Protein AF-A0A914CED8-F1 (afdb_monomer_lite)

Structure (mmCIF, N/CA/C/O backbone):
data_AF-A0A914CED8-F1
#
_entry.id   AF-A0A914CED8-F1
#
loop_
_atom_site.group_PDB
_atom_site.id
_atom_site.type_symbol
_atom_site.label_atom_id
_atom_site.label_alt_id
_atom_site.label_comp_id
_atom_site.label_asym_id
_atom_site.label_entity_id
_atom_site.label_seq_id
_atom_site.pdbx_PDB_ins_code
_atom_site.Cartn_x
_atom_site.Cartn_y
_atom_site.Cartn_z
_atom_site.occupancy
_atom_site.B_iso_or_equiv
_atom_site.auth_seq_id
_atom_site.auth_comp_id
_atom_site.auth_asym_id
_atom_site.auth_atom_id
_atom_site.pdbx_PDB_model_num
ATOM 1 N N . MET A 1 1 ? -5.985 -0.417 25.193 1.00 69.38 1 MET A N 1
ATOM 2 C CA . MET A 1 1 ? -5.184 -1.300 24.311 1.00 69.38 1 MET A CA 1
ATOM 3 C C . MET A 1 1 ? -3.712 -1.111 24.655 1.00 69.38 1 MET A C 1
ATOM 5 O O . MET A 1 1 ? -3.270 0.028 24.663 1.00 69.38 1 MET A O 1
ATOM 9 N N . SER A 1 2 ? -2.984 -2.177 25.007 1.00 84.81 2 SER A N 1
ATOM 10 C CA . SER A 1 2 ? -1.553 -2.085 25.358 1.00 84.81 2 SER A CA 1
ATOM 11 C C . SER A 1 2 ? -0.699 -1.771 24.115 1.00 84.81 2 SER A C 1
ATOM 13 O O . SER A 1 2 ? -0.932 -2.396 23.077 1.00 84.81 2 SER A O 1
ATOM 15 N N . PRO A 1 3 ? 0.304 -0.871 24.191 1.00 86.00 3 PRO A N 1
ATOM 16 C CA . PRO A 1 3 ? 1.230 -0.595 23.084 1.00 86.00 3 PRO A CA 1
ATOM 17 C C . PRO A 1 3 ? 1.959 -1.843 22.567 1.00 86.00 3 PRO A C 1
ATOM 19 O O . PRO A 1 3 ? 2.203 -1.973 21.372 1.00 86.00 3 PRO A O 1
ATOM 22 N N . GLN A 1 4 ? 2.249 -2.802 23.450 1.00 88.94 4 GLN A N 1
ATOM 23 C CA . GLN A 1 4 ? 2.955 -4.039 23.101 1.00 88.94 4 GLN A CA 1
ATOM 24 C C . GLN A 1 4 ? 2.146 -4.924 22.143 1.00 88.94 4 GLN A C 1
ATOM 26 O O . GLN A 1 4 ? 2.711 -5.539 21.242 1.00 88.94 4 GLN A O 1
ATOM 31 N N . ALA A 1 5 ? 0.818 -4.951 22.297 1.00 89.25 5 ALA A N 1
ATOM 32 C CA . ALA A 1 5 ? -0.059 -5.716 21.416 1.00 89.25 5 ALA A CA 1
ATOM 33 C C . ALA A 1 5 ? -0.048 -5.153 19.987 1.00 89.25 5 ALA A C 1
ATOM 35 O O . ALA A 1 5 ? -0.026 -5.916 19.025 1.00 89.25 5 ALA A O 1
ATOM 36 N N . TRP A 1 6 ? -0.000 -3.824 19.847 1.00 88.69 6 TRP A N 1
ATOM 37 C CA . TRP A 1 6 ? 0.116 -3.163 18.546 1.00 88.69 6 TRP A CA 1
ATOM 38 C C . TRP A 1 6 ? 1.462 -3.432 17.878 1.00 88.69 6 TRP A C 1
ATOM 40 O O . TRP A 1 6 ? 1.506 -3.732 16.689 1.00 88.69 6 TRP A O 1
ATOM 50 N N . VAL A 1 7 ? 2.557 -3.392 18.640 1.00 90.06 7 VAL A N 1
ATOM 51 C CA . VAL A 1 7 ? 3.888 -3.739 18.118 1.00 90.06 7 VAL A CA 1
ATOM 52 C C . VAL A 1 7 ? 3.913 -5.185 17.616 1.00 90.06 7 VAL A C 1
ATOM 54 O O . VAL A 1 7 ? 4.339 -5.433 16.489 1.00 90.06 7 VAL A O 1
ATOM 57 N N . LEU A 1 8 ? 3.389 -6.133 18.399 1.00 91.44 8 LEU A N 1
ATOM 58 C CA . LEU A 1 8 ? 3.318 -7.541 17.998 1.00 91.44 8 LEU A CA 1
ATOM 59 C C . LEU A 1 8 ? 2.442 -7.742 16.750 1.00 91.44 8 LEU A C 1
ATOM 61 O O . LEU A 1 8 ? 2.817 -8.490 15.848 1.00 91.44 8 LEU A O 1
ATOM 65 N N . PHE A 1 9 ? 1.308 -7.041 16.678 1.00 90.38 9 PHE A N 1
ATOM 66 C CA . PHE A 1 9 ? 0.407 -7.044 15.526 1.00 90.38 9 PHE A CA 1
ATOM 67 C C . PHE A 1 9 ? 1.130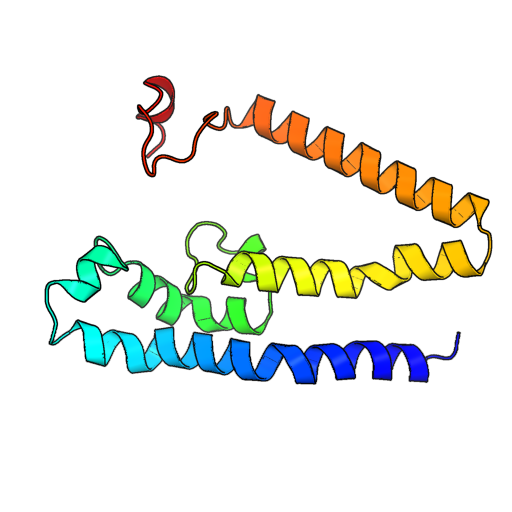 -6.624 14.238 1.00 90.38 9 PHE A C 1
ATOM 69 O O . PHE A 1 9 ? 1.026 -7.314 13.220 1.00 90.38 9 PHE A O 1
ATOM 76 N N . TYR A 1 10 ? 1.919 -5.547 14.277 1.00 91.81 10 TYR A N 1
ATOM 77 C CA . TYR A 1 10 ? 2.694 -5.104 13.117 1.00 91.81 10 TYR A CA 1
ATOM 78 C C . TYR A 1 10 ? 3.828 -6.055 12.747 1.00 91.81 10 TYR A C 1
ATOM 80 O O . TYR A 1 10 ? 3.953 -6.444 11.582 1.00 91.81 10 TYR A O 1
ATOM 88 N N . LEU A 1 11 ? 4.612 -6.481 13.737 1.00 92.50 11 LEU A N 1
ATOM 89 C CA . LEU A 1 11 ? 5.757 -7.362 13.520 1.00 92.50 11 LEU A CA 1
ATOM 90 C C . LEU A 1 11 ? 5.351 -8.705 12.915 1.00 92.50 11 LEU A C 1
ATOM 92 O O . LEU A 1 11 ? 5.982 -9.162 11.964 1.00 92.50 11 LEU A O 1
ATOM 96 N N . HIS A 1 12 ? 4.276 -9.318 13.415 1.00 92.88 12 HIS A N 1
ATOM 97 C CA . HIS A 1 12 ? 3.828 -10.621 12.928 1.00 92.88 12 HIS A CA 1
ATOM 98 C C . HIS A 1 12 ? 3.463 -10.585 11.437 1.00 92.88 12 HIS A C 1
ATOM 100 O O . HIS A 1 12 ? 3.825 -11.487 10.680 1.00 92.88 12 HIS A O 1
ATOM 106 N N . ARG A 1 13 ? 2.787 -9.521 10.981 1.00 90.69 13 ARG A N 1
ATOM 107 C CA . ARG A 1 13 ? 2.460 -9.367 9.556 1.00 90.69 13 ARG A CA 1
ATOM 108 C C . ARG A 1 13 ? 3.704 -9.099 8.718 1.00 90.69 13 ARG A C 1
ATOM 110 O O . ARG A 1 13 ? 3.862 -9.716 7.666 1.00 90.69 13 ARG A O 1
ATOM 117 N N . PHE A 1 14 ? 4.583 -8.216 9.189 1.00 91.75 14 PHE A N 1
ATOM 118 C CA . PHE A 1 14 ? 5.804 -7.872 8.469 1.00 91.75 14 PHE A CA 1
ATOM 119 C C . PHE A 1 14 ? 6.700 -9.102 8.269 1.00 91.75 14 PHE A C 1
ATOM 121 O O . PHE A 1 14 ? 7.120 -9.377 7.152 1.00 91.75 14 PHE A O 1
ATOM 128 N N . ILE A 1 15 ? 6.917 -9.906 9.313 1.00 93.38 15 ILE A N 1
ATOM 129 C CA . ILE A 1 15 ? 7.734 -11.129 9.232 1.00 93.38 15 ILE A CA 1
ATOM 130 C C . ILE A 1 15 ? 7.087 -12.191 8.332 1.00 93.38 15 ILE A C 1
ATOM 132 O O . ILE A 1 15 ? 7.792 -12.960 7.690 1.00 93.38 15 ILE A O 1
ATOM 136 N N . ARG A 1 16 ? 5.754 -12.239 8.245 1.00 92.75 16 ARG A N 1
ATOM 137 C CA . ARG A 1 16 ? 5.060 -13.198 7.377 1.00 92.75 16 ARG A CA 1
ATOM 138 C C . ARG A 1 16 ? 5.131 -12.822 5.892 1.00 92.75 16 ARG A C 1
ATOM 140 O O . ARG A 1 16 ? 5.295 -13.713 5.063 1.00 92.75 16 ARG A O 1
ATOM 147 N N . LEU A 1 17 ? 4.955 -11.542 5.549 1.00 90.50 17 LEU A N 1
ATOM 148 C CA . LEU A 1 17 ? 4.804 -11.097 4.153 1.00 90.50 17 LEU A CA 1
ATOM 149 C C . LEU A 1 17 ? 6.107 -10.574 3.534 1.00 90.50 17 LEU A C 1
ATOM 151 O O . LEU A 1 17 ? 6.363 -10.816 2.356 1.00 90.50 17 LEU A O 1
ATOM 155 N N . SER A 1 18 ? 6.944 -9.882 4.309 1.00 91.88 18 SER A N 1
ATOM 156 C CA . SER A 1 18 ? 8.139 -9.222 3.776 1.00 91.88 18 SER A CA 1
ATOM 157 C C . SER A 1 18 ? 9.203 -10.192 3.254 1.00 91.88 18 SER A C 1
ATOM 159 O O . SER A 1 18 ? 9.728 -9.918 2.179 1.00 91.88 18 SER A O 1
ATOM 161 N N . PRO A 1 19 ? 9.512 -11.340 3.896 1.00 93.06 19 PRO A N 1
ATOM 162 C CA . PRO A 1 19 ? 10.526 -12.255 3.369 1.00 93.06 19 PRO A CA 1
ATOM 163 C C . PRO A 1 19 ? 10.234 -12.776 1.952 1.00 93.06 19 PRO A C 1
ATOM 165 O O . PRO A 1 19 ? 11.095 -12.602 1.088 1.00 93.06 19 PRO A O 1
ATOM 168 N N . PRO A 1 20 ? 9.051 -13.355 1.645 1.00 92.69 20 PRO A N 1
ATOM 169 C CA . PRO A 1 20 ? 8.769 -13.800 0.281 1.00 92.69 20 PRO A CA 1
ATOM 170 C C . PRO A 1 20 ? 8.703 -12.630 -0.709 1.00 92.69 20 PRO A C 1
ATOM 172 O O . PRO A 1 20 ? 9.129 -12.780 -1.853 1.00 92.69 20 PRO A O 1
ATOM 175 N N . TYR A 1 21 ? 8.233 -11.453 -0.282 1.00 91.88 21 TYR A N 1
ATOM 176 C CA . TYR A 1 21 ? 8.184 -10.276 -1.147 1.00 91.88 21 TYR A CA 1
ATOM 177 C C . TYR A 1 21 ? 9.581 -9.761 -1.517 1.00 91.88 21 TYR A C 1
ATOM 179 O O . TYR A 1 21 ? 9.861 -9.514 -2.689 1.00 91.88 21 TYR A O 1
ATOM 187 N N . PHE A 1 22 ? 10.489 -9.668 -0.546 1.00 92.25 22 PHE A N 1
ATOM 188 C CA . PHE A 1 22 ? 11.867 -9.230 -0.773 1.00 92.25 22 PHE A CA 1
ATOM 189 C C . PHE A 1 22 ? 12.646 -10.231 -1.623 1.00 92.25 22 PHE A C 1
ATOM 191 O O . PHE A 1 22 ? 13.410 -9.820 -2.493 1.00 92.25 22 PHE A O 1
ATOM 198 N N . LEU A 1 23 ? 12.402 -11.533 -1.438 1.00 92.69 23 LEU A N 1
ATOM 199 C CA . LEU A 1 23 ? 12.948 -12.568 -2.316 1.00 92.69 23 LEU A CA 1
ATOM 200 C C . LEU A 1 23 ? 12.443 -12.422 -3.754 1.00 92.69 23 LEU A C 1
ATOM 202 O O . LEU A 1 23 ? 13.225 -12.588 -4.687 1.00 92.69 23 LEU A O 1
ATOM 206 N N . MET A 1 24 ? 11.171 -12.065 -3.950 1.00 90.00 24 MET A N 1
ATOM 207 C CA . MET A 1 24 ? 10.652 -11.773 -5.286 1.00 90.00 24 MET A CA 1
ATOM 208 C C . MET A 1 24 ? 11.309 -10.547 -5.911 1.00 90.00 24 MET A C 1
ATOM 210 O O . MET A 1 24 ? 11.778 -10.633 -7.042 1.00 90.00 24 MET A O 1
ATOM 214 N N . ILE A 1 25 ? 11.431 -9.440 -5.178 1.00 89.94 25 ILE A N 1
ATOM 215 C CA . ILE A 1 25 ? 12.132 -8.246 -5.677 1.00 89.94 25 ILE A CA 1
ATOM 216 C C . ILE A 1 25 ? 13.577 -8.597 -6.055 1.00 89.94 25 ILE A C 1
ATOM 218 O O . ILE A 1 25 ? 14.036 -8.240 -7.138 1.00 89.94 25 ILE A O 1
ATOM 222 N N . ALA A 1 26 ? 14.275 -9.348 -5.201 1.00 90.50 26 ALA A N 1
ATOM 223 C CA . ALA A 1 26 ? 15.636 -9.808 -5.453 1.00 90.50 26 ALA A CA 1
ATOM 224 C C . ALA A 1 26 ? 15.734 -10.669 -6.721 1.00 90.50 26 ALA A C 1
ATOM 226 O O . ALA A 1 26 ? 16.611 -10.457 -7.562 1.00 90.50 26 ALA A O 1
ATOM 227 N N . PHE A 1 27 ? 14.804 -11.611 -6.884 1.00 87.81 27 PHE A N 1
ATOM 228 C CA . PHE A 1 27 ? 14.719 -12.463 -8.061 1.00 87.81 27 PHE A CA 1
ATOM 229 C C . PHE A 1 27 ? 14.527 -11.635 -9.336 1.00 87.81 27 PHE A C 1
ATOM 231 O O . PHE A 1 27 ? 15.332 -11.761 -10.255 1.00 87.81 27 PHE A O 1
ATOM 238 N N . TYR A 1 28 ? 13.535 -10.742 -9.374 1.00 83.12 28 TYR A N 1
ATOM 239 C CA . TYR A 1 28 ? 13.260 -9.906 -10.550 1.00 83.12 28 TYR A CA 1
ATOM 240 C C . TYR A 1 28 ? 14.371 -8.886 -10.843 1.00 83.12 28 TYR A C 1
ATOM 242 O O . TYR A 1 28 ? 14.605 -8.542 -11.997 1.00 83.12 28 TYR A O 1
ATOM 250 N N . THR A 1 29 ? 15.108 -8.440 -9.825 1.00 86.38 29 THR A N 1
ATOM 251 C CA . THR A 1 29 ? 16.183 -7.449 -9.996 1.00 86.38 29 THR A CA 1
ATOM 252 C C . THR A 1 29 ? 17.493 -8.078 -10.481 1.00 86.38 29 THR A C 1
ATOM 254 O O . THR A 1 29 ? 18.183 -7.502 -11.330 1.00 86.38 29 THR A O 1
ATOM 257 N N . TRP A 1 30 ? 17.860 -9.253 -9.952 1.00 85.88 30 TRP A N 1
ATOM 258 C CA . TRP A 1 30 ? 19.194 -9.836 -10.159 1.00 85.88 30 TRP A CA 1
ATOM 259 C C . TRP A 1 30 ? 19.200 -11.161 -10.916 1.00 85.88 30 TRP A C 1
ATOM 261 O O . TRP A 1 30 ? 20.113 -11.378 -11.706 1.00 85.88 30 TRP A O 1
ATOM 271 N N . VAL A 1 31 ? 18.207 -12.029 -10.710 1.00 85.31 31 VAL A N 1
ATOM 272 C CA . VAL A 1 31 ? 18.193 -13.390 -11.279 1.00 85.31 31 VAL A CA 1
ATOM 273 C C . VAL A 1 31 ? 17.459 -13.423 -12.616 1.00 85.31 31 VAL A C 1
ATOM 275 O O . VAL A 1 31 ? 17.979 -13.949 -13.596 1.00 85.31 31 VAL A O 1
ATOM 278 N N . PHE A 1 32 ? 16.275 -12.819 -12.680 1.00 80.25 32 PHE A N 1
ATOM 279 C CA . PHE A 1 32 ? 15.427 -12.802 -13.867 1.00 80.25 32 PHE A CA 1
ATOM 280 C C . PHE A 1 32 ? 16.131 -12.227 -15.112 1.00 80.25 32 PHE A C 1
ATOM 282 O O . PHE A 1 32 ? 16.090 -12.903 -16.141 1.00 80.25 32 PHE A O 1
ATOM 289 N N . PRO A 1 33 ? 16.886 -11.104 -15.037 1.00 77.12 33 PRO A N 1
ATOM 290 C CA . PRO A 1 33 ? 17.636 -10.599 -16.186 1.00 77.12 33 PRO A CA 1
ATOM 291 C C . PRO A 1 33 ? 18.610 -11.629 -16.777 1.00 77.12 33 PRO A C 1
ATOM 293 O O . PRO A 1 33 ? 18.734 -11.716 -17.996 1.00 77.12 33 PRO A O 1
ATOM 296 N N . LEU A 1 34 ? 19.269 -12.433 -15.930 1.00 77.44 34 LEU A N 1
ATOM 297 C CA . LEU A 1 34 ? 20.242 -13.447 -16.359 1.00 77.44 34 LEU A CA 1
ATOM 298 C C . LEU A 1 34 ? 19.570 -14.587 -17.134 1.00 77.44 34 LEU A C 1
ATOM 300 O O . LEU A 1 34 ? 20.127 -15.082 -18.106 1.00 77.44 34 LEU A O 1
ATOM 304 N N . LEU A 1 35 ? 18.357 -14.971 -16.733 1.00 74.50 35 LEU A N 1
ATOM 305 C CA . LEU A 1 35 ? 17.581 -16.020 -17.400 1.00 74.50 35 LEU A CA 1
ATOM 306 C C . LEU A 1 35 ? 17.002 -15.540 -18.740 1.00 74.50 35 LEU A C 1
ATOM 308 O O . LEU A 1 35 ? 16.884 -16.313 -19.691 1.00 74.50 35 LEU A O 1
ATOM 312 N N . THR A 1 36 ? 16.641 -14.258 -18.823 1.00 67.25 36 THR A N 1
ATOM 313 C CA . THR A 1 36 ? 16.032 -13.660 -20.019 1.00 67.25 36 THR A CA 1
ATOM 314 C C . THR A 1 36 ? 17.033 -13.267 -21.102 1.00 67.25 36 THR A C 1
ATOM 316 O O . THR A 1 36 ? 16.662 -13.257 -22.271 1.00 67.25 36 THR A O 1
ATOM 319 N N . PHE A 1 37 ? 18.290 -12.974 -20.748 1.00 60.91 37 PHE A N 1
ATOM 320 C CA . PHE A 1 37 ? 19.325 -12.600 -21.722 1.00 60.91 37 PHE A CA 1
ATOM 321 C C . PHE A 1 37 ? 19.683 -13.744 -22.689 1.00 60.91 37 PHE A C 1
ATOM 323 O O . PHE A 1 37 ? 20.054 -13.471 -23.826 1.00 60.91 37 PHE A O 1
ATOM 330 N N . GLU A 1 38 ? 19.523 -15.008 -22.277 1.00 54.22 38 GLU A N 1
ATOM 331 C CA . GLU A 1 38 ? 19.758 -16.174 -23.148 1.00 54.22 38 GLU A CA 1
ATOM 332 C C . GLU A 1 38 ? 18.482 -16.723 -23.814 1.00 54.22 38 GLU A C 1
ATOM 334 O O . GLU A 1 38 ? 18.551 -17.402 -24.837 1.00 54.22 38 GLU A O 1
ATOM 339 N N 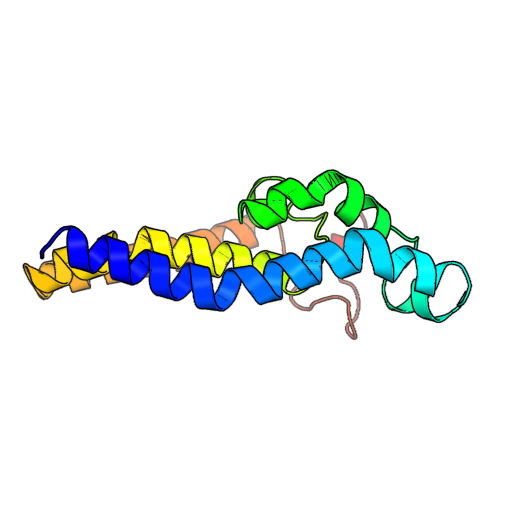. SER A 1 39 ? 17.296 -16.411 -23.280 1.00 56.16 39 SER A N 1
ATOM 340 C CA . SER A 1 39 ? 16.007 -16.931 -23.758 1.00 56.16 39 SER A CA 1
ATOM 341 C C . SER A 1 39 ? 15.197 -15.854 -24.490 1.00 56.16 39 SER A C 1
ATOM 343 O O . SER A 1 39 ? 14.173 -15.370 -24.008 1.00 56.16 39 SER A O 1
ATOM 345 N N . GLY A 1 40 ? 15.645 -15.492 -25.697 1.00 53.50 40 GLY A N 1
ATOM 346 C CA . GLY A 1 40 ? 15.149 -14.364 -26.510 1.00 53.50 40 GLY A CA 1
ATOM 347 C C . GLY A 1 40 ? 13.644 -14.297 -26.842 1.00 53.50 40 GLY A C 1
ATOM 348 O O . GLY A 1 40 ? 13.221 -13.326 -27.458 1.00 53.50 40 GLY A O 1
ATOM 349 N N . ASN A 1 41 ? 12.825 -15.267 -26.413 1.00 56.78 41 ASN A N 1
ATOM 350 C CA . ASN A 1 41 ? 11.368 -15.256 -26.595 1.00 56.78 41 ASN A CA 1
ATOM 351 C C . ASN A 1 41 ? 10.577 -15.080 -25.282 1.00 56.78 41 ASN A C 1
ATOM 353 O O . ASN A 1 41 ? 9.558 -14.399 -25.288 1.00 56.78 41 ASN A O 1
ATOM 357 N N . MET A 1 42 ? 11.022 -15.641 -24.148 1.00 54.69 42 MET A N 1
ATOM 358 C CA . MET A 1 42 ? 10.273 -15.580 -22.873 1.00 54.69 42 MET A CA 1
ATOM 359 C C . MET A 1 42 ? 10.314 -14.174 -22.253 1.00 54.69 42 MET A C 1
ATOM 361 O O . MET A 1 42 ? 9.331 -13.705 -21.678 1.00 54.69 42 MET A O 1
ATOM 365 N N . ALA A 1 43 ? 11.449 -13.487 -22.415 1.00 55.16 43 ALA A N 1
ATOM 366 C CA . ALA A 1 43 ? 11.658 -12.115 -21.964 1.00 55.16 43 ALA A CA 1
ATOM 367 C C . ALA A 1 43 ? 10.616 -11.149 -22.546 1.00 55.16 43 ALA A C 1
ATOM 369 O O . ALA A 1 43 ? 10.087 -10.305 -21.832 1.00 55.16 43 ALA A O 1
ATOM 370 N N . THR A 1 44 ? 10.279 -11.326 -23.824 1.00 54.88 44 THR A N 1
ATOM 371 C CA . THR A 1 44 ? 9.393 -10.446 -24.593 1.00 54.88 44 THR A CA 1
ATOM 372 C C . THR A 1 44 ? 7.918 -10.629 -24.228 1.00 54.88 44 THR A C 1
ATOM 374 O O . THR A 1 44 ? 7.166 -9.660 -24.255 1.00 54.88 44 THR A O 1
ATOM 377 N N . PHE A 1 45 ? 7.501 -11.845 -23.841 1.00 56.00 45 PHE A N 1
ATOM 378 C CA . PHE A 1 45 ? 6.135 -12.110 -23.359 1.00 56.00 45 PHE A CA 1
ATOM 379 C C . PHE A 1 45 ? 5.881 -11.542 -21.962 1.00 56.00 45 PHE A C 1
ATOM 381 O O . PHE A 1 45 ? 4.783 -11.069 -21.682 1.00 56.00 45 PHE A O 1
ATOM 388 N N . LEU A 1 46 ? 6.882 -11.608 -21.080 1.00 58.28 46 LEU A N 1
ATOM 389 C CA . LEU A 1 46 ? 6.765 -11.101 -19.712 1.00 58.28 46 LEU A CA 1
ATOM 390 C C . LEU A 1 46 ? 7.075 -9.605 -19.623 1.00 58.28 46 LEU A C 1
ATOM 392 O O . LEU A 1 46 ? 6.492 -8.926 -18.788 1.00 58.28 46 LEU A O 1
ATOM 396 N N . SER A 1 47 ? 7.957 -9.097 -20.484 1.00 58.12 47 SER A N 1
ATOM 397 C CA . SER A 1 47 ? 8.343 -7.693 -20.581 1.00 58.12 47 SER A CA 1
ATOM 398 C C . SER A 1 47 ? 8.530 -7.299 -22.047 1.00 58.12 47 SER A C 1
ATOM 400 O O . SER A 1 47 ? 9.662 -7.324 -22.548 1.00 58.12 47 SER A O 1
ATOM 402 N N . PRO A 1 48 ? 7.469 -6.844 -22.730 1.00 51.53 48 PRO A N 1
ATOM 403 C CA . PRO A 1 48 ? 7.636 -6.153 -23.999 1.00 51.53 48 PRO A CA 1
ATOM 404 C C . PRO A 1 48 ? 8.650 -5.019 -23.769 1.00 51.53 48 PRO A C 1
ATOM 406 O O . PRO A 1 48 ? 8.486 -4.210 -22.859 1.00 51.53 48 PRO A O 1
ATOM 409 N N . ASN A 1 49 ? 9.760 -5.009 -24.509 1.00 53.22 49 ASN A N 1
ATOM 410 C CA . ASN A 1 49 ? 10.824 -3.992 -24.435 1.00 53.22 49 ASN A CA 1
ATOM 411 C C . ASN A 1 49 ? 11.756 -3.989 -23.199 1.00 53.22 49 ASN A C 1
ATOM 413 O O . ASN A 1 49 ? 12.401 -2.972 -22.953 1.00 53.22 49 ASN A O 1
ATOM 417 N N . ASN A 1 50 ? 11.882 -5.076 -22.420 1.00 58.59 50 ASN A N 1
ATOM 418 C CA . ASN A 1 50 ? 12.784 -5.141 -21.241 1.00 58.59 50 ASN A CA 1
ATOM 419 C C . ASN A 1 50 ? 12.531 -4.085 -20.135 1.00 58.59 50 ASN A C 1
ATOM 421 O O . ASN A 1 50 ? 13.333 -3.958 -19.205 1.00 58.59 50 ASN A O 1
ATOM 425 N N . GLN A 1 51 ? 11.419 -3.350 -20.196 1.00 64.94 51 GLN A N 1
ATOM 426 C CA . GLN A 1 51 ? 11.090 -2.280 -19.254 1.00 64.94 51 GLN A CA 1
ATOM 427 C C . GLN A 1 51 ? 11.021 -2.762 -17.796 1.00 64.94 51 GLN A C 1
ATOM 429 O O . GLN A 1 51 ? 11.542 -2.087 -16.912 1.00 64.94 51 GLN A O 1
ATOM 434 N N . LEU A 1 52 ? 10.501 -3.969 -17.538 1.00 67.75 52 LEU A N 1
ATOM 435 C CA . LEU A 1 52 ? 10.433 -4.538 -16.183 1.00 67.75 52 LEU A CA 1
ATOM 436 C C . LEU A 1 52 ? 11.812 -4.667 -15.528 1.00 67.75 52 LEU A C 1
ATOM 438 O O . LEU A 1 52 ? 11.984 -4.304 -14.366 1.00 67.75 52 LEU A O 1
ATOM 442 N N . ASN A 1 53 ? 12.818 -5.120 -16.281 1.00 70.19 53 ASN A N 1
ATOM 443 C CA . ASN A 1 53 ? 14.184 -5.263 -15.773 1.00 70.19 53 ASN A CA 1
ATOM 444 C C . ASN A 1 53 ? 14.800 -3.906 -15.404 1.00 70.19 53 ASN A C 1
ATOM 446 O O . ASN A 1 53 ? 15.508 -3.792 -14.398 1.00 70.19 53 ASN A O 1
ATOM 450 N N . PHE A 1 54 ? 14.524 -2.880 -16.211 1.00 77.06 54 PHE A N 1
ATOM 451 C CA . PHE A 1 54 ? 14.983 -1.517 -15.966 1.00 77.06 54 PHE A CA 1
ATOM 452 C C . PHE A 1 54 ? 14.302 -0.917 -14.727 1.00 77.06 54 PHE A C 1
ATOM 454 O O . PHE A 1 54 ? 14.989 -0.480 -13.800 1.00 77.06 54 PHE A O 1
ATOM 461 N N . PHE A 1 55 ? 12.971 -1.012 -14.644 1.00 81.94 55 PHE A N 1
ATOM 462 C CA . PHE A 1 55 ? 12.193 -0.503 -13.513 1.00 81.94 55 PHE A CA 1
ATOM 463 C C . PHE A 1 55 ? 12.549 -1.200 -12.197 1.00 81.94 55 PHE A C 1
ATOM 465 O O . PHE A 1 55 ? 12.746 -0.532 -11.183 1.00 81.94 55 PHE A O 1
ATOM 472 N N . CYS A 1 56 ? 12.738 -2.524 -12.203 1.00 83.62 56 CYS A N 1
ATOM 473 C CA . CYS A 1 56 ? 13.213 -3.257 -11.029 1.00 83.62 56 CYS A CA 1
ATOM 474 C C . CYS A 1 56 ? 14.564 -2.747 -10.527 1.00 83.62 56 CYS A C 1
ATOM 476 O O . CYS A 1 56 ? 14.713 -2.447 -9.344 1.00 83.62 56 CYS A O 1
ATOM 478 N N . ARG A 1 57 ? 15.558 -2.607 -11.412 1.00 84.50 57 ARG A N 1
ATOM 479 C CA . ARG A 1 57 ? 16.904 -2.158 -11.015 1.00 84.50 57 ARG A CA 1
ATOM 480 C C . ARG A 1 57 ? 16.941 -0.717 -10.532 1.00 84.50 57 ARG A C 1
ATOM 482 O O . ARG A 1 57 ? 17.764 -0.404 -9.674 1.00 84.50 57 ARG A O 1
ATOM 489 N N . GLN A 1 58 ? 16.067 0.138 -11.046 1.00 87.00 58 GLN A N 1
ATOM 490 C CA . GLN A 1 58 ? 16.013 1.540 -10.648 1.00 87.00 58 GLN A CA 1
ATOM 491 C C . GLN A 1 58 ? 15.179 1.762 -9.375 1.00 87.00 58 GLN A C 1
ATOM 493 O O . GLN A 1 58 ? 15.565 2.559 -8.517 1.00 87.00 58 GLN A O 1
ATOM 498 N N . HIS A 1 59 ? 14.078 1.022 -9.207 1.00 87.06 59 HIS A N 1
ATOM 499 C CA . HIS A 1 59 ? 13.065 1.292 -8.179 1.00 87.06 59 HIS A CA 1
ATOM 500 C C . HIS A 1 59 ? 12.894 0.180 -7.133 1.00 87.06 59 HIS A C 1
ATOM 502 O O . HIS A 1 59 ? 11.981 0.277 -6.310 1.00 87.06 59 HIS A O 1
ATOM 508 N N . TRP A 1 60 ? 13.763 -0.839 -7.075 1.00 88.62 60 TRP A N 1
ATOM 509 C CA . TRP A 1 60 ? 13.702 -1.911 -6.059 1.00 88.62 60 TRP A CA 1
ATOM 510 C C . TRP A 1 60 ? 13.549 -1.386 -4.621 1.00 88.62 60 TRP A C 1
ATOM 512 O O . TRP A 1 60 ? 12.812 -1.963 -3.822 1.00 88.62 60 TRP A O 1
ATOM 522 N N . TRP A 1 61 ? 14.193 -0.264 -4.291 1.00 89.88 61 TRP A N 1
ATOM 523 C CA . TRP A 1 61 ? 14.133 0.341 -2.959 1.00 89.88 61 TRP A CA 1
ATOM 524 C C . TRP A 1 61 ? 12.724 0.845 -2.608 1.00 89.88 61 TRP A C 1
ATOM 526 O O . TRP A 1 61 ? 12.293 0.719 -1.462 1.00 89.88 61 TRP A O 1
ATOM 536 N N . THR A 1 62 ? 11.966 1.345 -3.590 1.00 89.94 62 THR A N 1
ATOM 537 C CA . THR A 1 62 ? 10.574 1.786 -3.381 1.00 89.94 62 THR A CA 1
ATOM 538 C C . THR A 1 62 ? 9.653 0.613 -3.076 1.00 89.94 62 THR A C 1
ATOM 540 O O . THR A 1 62 ? 8.735 0.739 -2.264 1.00 89.94 62 THR A O 1
ATOM 543 N N . HIS A 1 63 ? 9.938 -0.548 -3.670 1.00 89.50 63 HIS A N 1
ATOM 544 C CA . HIS A 1 63 ? 9.230 -1.785 -3.384 1.00 89.50 63 HIS A CA 1
ATOM 545 C C . HIS A 1 63 ? 9.546 -2.299 -1.974 1.00 89.50 63 HIS A C 1
ATOM 547 O O . HIS A 1 63 ? 8.621 -2.696 -1.273 1.00 89.50 63 HIS A O 1
ATOM 553 N N . LEU A 1 64 ? 10.800 -2.220 -1.504 1.00 89.88 64 LEU A N 1
ATOM 554 C CA . LEU A 1 64 ? 11.153 -2.604 -0.125 1.00 89.88 64 LEU A CA 1
ATOM 555 C C . LEU A 1 64 ? 10.454 -1.747 0.936 1.00 89.88 64 LEU A C 1
ATOM 557 O O . LEU A 1 64 ? 10.095 -2.245 2.002 1.00 89.88 64 LEU A O 1
ATOM 561 N N . LEU A 1 65 ? 10.254 -0.464 0.635 1.00 90.94 65 LEU A N 1
ATOM 562 C CA . LEU A 1 65 ? 9.556 0.475 1.510 1.00 90.94 65 LEU A CA 1
ATOM 563 C C . LEU A 1 65 ? 8.026 0.426 1.363 1.00 90.94 65 LEU A C 1
ATOM 565 O O . LEU A 1 65 ? 7.342 1.136 2.093 1.00 90.94 65 LEU A O 1
ATOM 569 N N . TYR A 1 66 ? 7.482 -0.399 0.458 1.00 91.19 66 TYR A N 1
ATOM 570 C CA . TYR A 1 66 ? 6.047 -0.464 0.149 1.00 91.19 66 TYR A CA 1
ATOM 571 C C . TYR A 1 66 ? 5.450 0.898 -0.278 1.00 91.19 66 TYR A C 1
ATOM 573 O O . TYR A 1 66 ? 4.322 1.234 0.085 1.00 91.19 66 TYR A O 1
ATOM 581 N N . ILE A 1 67 ? 6.202 1.692 -1.052 1.00 93.12 67 ILE A N 1
ATOM 582 C CA . ILE A 1 67 ? 5.776 3.008 -1.584 1.00 93.12 67 ILE A CA 1
ATOM 583 C C . ILE A 1 67 ? 5.804 3.083 -3.118 1.00 93.12 67 ILE A C 1
ATOM 585 O O . ILE A 1 67 ? 5.567 4.142 -3.699 1.00 93.12 67 ILE A O 1
ATOM 589 N N . ASN A 1 68 ? 6.081 1.968 -3.793 1.00 90.81 68 ASN A N 1
ATOM 590 C CA . ASN A 1 68 ? 6.137 1.876 -5.255 1.00 90.81 68 ASN A CA 1
ATOM 591 C C . ASN A 1 68 ? 4.828 2.307 -5.940 1.00 90.81 68 ASN A C 1
ATOM 593 O O . ASN A 1 68 ? 4.867 2.844 -7.040 1.00 90.81 68 ASN A O 1
ATOM 597 N N . ASN A 1 69 ? 3.675 2.134 -5.290 1.00 90.38 69 ASN A N 1
ATOM 598 C CA . ASN A 1 69 ? 2.377 2.582 -5.808 1.00 90.38 69 ASN A CA 1
ATOM 599 C C . ASN A 1 69 ? 2.168 4.108 -5.733 1.00 90.38 69 ASN A C 1
ATOM 601 O O . ASN A 1 69 ? 1.292 4.623 -6.419 1.00 90.38 69 ASN A O 1
ATOM 605 N N . LEU A 1 70 ? 2.935 4.821 -4.901 1.00 88.44 70 LEU A N 1
ATOM 606 C CA . LEU A 1 70 ? 2.805 6.270 -4.711 1.00 88.44 70 LEU A CA 1
ATOM 607 C C . LEU A 1 70 ? 3.827 7.052 -5.534 1.00 88.44 70 LEU A C 1
ATOM 609 O O . LEU A 1 70 ? 3.498 8.101 -6.078 1.00 88.44 70 LEU A O 1
ATOM 613 N N . VAL A 1 71 ? 5.064 6.553 -5.602 1.00 88.31 71 VAL A N 1
ATOM 614 C CA . VAL A 1 71 ? 6.160 7.259 -6.279 1.00 88.31 71 VAL A CA 1
ATOM 615 C C . VAL A 1 71 ? 6.184 6.935 -7.772 1.00 88.31 71 VAL A C 1
ATOM 617 O O . VAL A 1 71 ? 6.319 7.839 -8.589 1.00 88.31 71 VAL A O 1
ATOM 620 N N . HIS A 1 72 ? 6.019 5.658 -8.126 1.00 85.06 72 HIS A N 1
ATOM 621 C CA . HIS A 1 72 ? 6.187 5.169 -9.494 1.00 85.06 72 HIS A CA 1
ATOM 622 C C . HIS A 1 72 ? 5.053 4.208 -9.889 1.00 85.06 72 HIS A C 1
ATOM 624 O O . HIS A 1 72 ? 5.288 3.016 -10.091 1.00 85.06 72 HIS A O 1
ATOM 630 N N . PRO A 1 73 ? 3.798 4.688 -9.995 1.00 82.25 73 PRO A N 1
ATOM 631 C CA . PRO A 1 73 ? 2.636 3.825 -10.218 1.00 82.25 73 PRO A CA 1
ATOM 632 C C . PRO A 1 73 ? 2.727 3.016 -11.521 1.00 82.25 73 PRO A C 1
ATOM 634 O O . PRO A 1 73 ? 2.306 1.861 -11.534 1.00 82.25 73 PRO A O 1
ATOM 637 N N . ASN A 1 74 ? 3.351 3.568 -12.564 1.00 81.25 74 ASN A N 1
ATOM 638 C CA . ASN A 1 74 ? 3.468 2.931 -13.879 1.00 81.25 74 ASN A CA 1
ATOM 639 C C . ASN A 1 74 ? 4.741 2.079 -14.046 1.00 81.25 74 ASN A C 1
ATOM 641 O O . ASN A 1 74 ? 4.829 1.293 -14.983 1.00 81.25 74 ASN A O 1
ATOM 645 N N . GLU A 1 75 ? 5.714 2.192 -13.138 1.00 83.69 75 GLU A N 1
ATOM 646 C CA . GLU A 1 75 ? 7.036 1.555 -13.260 1.00 83.69 75 GLU A CA 1
ATOM 647 C C . GLU A 1 75 ? 7.172 0.446 -12.208 1.00 83.69 75 GLU A C 1
ATOM 649 O O . GLU A 1 75 ? 8.035 0.460 -11.329 1.00 83.69 75 GLU A O 1
ATOM 654 N N . GLN A 1 76 ? 6.249 -0.517 -12.259 1.00 82.31 76 GLN A N 1
ATOM 655 C CA . GLN A 1 76 ? 6.217 -1.623 -11.306 1.00 82.31 76 GLN A CA 1
ATOM 656 C C . GLN A 1 76 ? 7.264 -2.679 -11.658 1.00 82.31 76 GLN A C 1
ATOM 658 O O . GLN A 1 76 ? 7.311 -3.166 -12.783 1.00 82.31 76 GLN A O 1
ATOM 663 N N . CYS A 1 77 ? 8.048 -3.104 -10.667 1.00 79.88 77 CYS A N 1
ATOM 664 C CA . CYS A 1 77 ? 8.998 -4.206 -10.825 1.00 79.88 77 CYS A CA 1
ATOM 665 C C . CYS A 1 77 ? 8.309 -5.580 -10.944 1.00 79.88 77 CYS A C 1
ATOM 667 O O . CYS A 1 77 ? 8.749 -6.470 -11.664 1.00 79.88 77 CYS A O 1
ATOM 669 N N . PHE A 1 78 ? 7.212 -5.765 -10.211 1.00 77.62 78 PHE A N 1
ATOM 670 C CA . PHE A 1 78 ? 6.468 -7.018 -10.141 1.00 77.62 78 PHE A CA 1
ATOM 671 C C . PHE A 1 78 ? 4.976 -6.703 -10.169 1.00 77.62 78 PHE A C 1
ATOM 673 O O . PHE A 1 78 ? 4.527 -5.842 -9.412 1.00 77.62 78 PHE A O 1
ATOM 680 N N . GLY A 1 79 ? 4.209 -7.405 -11.011 1.00 78.44 79 GLY A N 1
ATOM 681 C CA . GLY A 1 79 ? 2.788 -7.118 -11.247 1.00 78.44 79 GLY A CA 1
ATOM 682 C C . GLY A 1 79 ? 1.962 -7.009 -9.957 1.00 78.44 79 GLY A C 1
ATOM 683 O O . GLY A 1 79 ? 1.364 -5.970 -9.720 1.00 78.44 79 GLY A O 1
ATOM 684 N N . PRO A 1 80 ? 1.972 -8.005 -9.058 1.00 83.62 80 PRO A N 1
ATOM 685 C CA . PRO A 1 80 ? 1.300 -7.909 -7.755 1.00 83.62 80 PRO A CA 1
ATOM 686 C C . PRO A 1 80 ? 1.935 -6.932 -6.743 1.00 83.62 80 PRO A C 1
ATOM 688 O O . PRO A 1 80 ? 1.391 -6.739 -5.656 1.00 83.62 80 PRO A O 1
ATOM 691 N N . GLY A 1 81 ? 3.082 -6.318 -7.045 1.00 86.56 81 GLY A N 1
ATOM 692 C CA . GLY A 1 81 ? 3.828 -5.464 -6.114 1.00 86.56 81 GLY A CA 1
ATOM 693 C C . GLY A 1 81 ? 3.074 -4.201 -5.686 1.00 86.56 81 GLY A C 1
ATOM 694 O O . GLY A 1 81 ? 3.170 -3.794 -4.529 1.00 86.56 81 GLY A O 1
ATOM 695 N N . TRP A 1 82 ? 2.274 -3.599 -6.571 1.00 88.88 82 TRP A N 1
ATOM 696 C CA . TRP A 1 82 ? 1.433 -2.443 -6.219 1.00 88.88 82 TRP A CA 1
ATOM 697 C C . TRP A 1 82 ? 0.345 -2.814 -5.198 1.00 88.88 82 TRP A C 1
ATOM 699 O O . TRP A 1 82 ? 0.016 -2.020 -4.311 1.00 88.88 82 TRP A O 1
ATOM 709 N N . TYR A 1 83 ? -0.188 -4.037 -5.298 1.00 90.00 83 TYR A N 1
ATOM 710 C CA . TYR A 1 83 ? -1.203 -4.556 -4.389 1.00 90.00 83 TYR A CA 1
ATOM 711 C C . TYR A 1 83 ? -0.601 -4.819 -3.008 1.00 90.00 83 TYR A C 1
ATOM 713 O O . TYR A 1 83 ? -1.158 -4.365 -2.013 1.00 90.00 83 TYR A O 1
ATOM 721 N N . LEU A 1 84 ? 0.576 -5.454 -2.939 1.00 91.94 84 LEU A N 1
ATOM 722 C CA . LEU A 1 84 ? 1.280 -5.685 -1.669 1.00 91.94 84 LEU A CA 1
ATOM 723 C C . LEU A 1 84 ? 1.625 -4.373 -0.945 1.00 91.94 84 LEU A C 1
ATOM 725 O O . LEU A 1 84 ? 1.504 -4.294 0.277 1.00 91.94 84 LEU A O 1
ATOM 729 N N . ALA A 1 85 ? 2.021 -3.333 -1.684 1.00 92.12 85 ALA A N 1
ATOM 730 C CA . ALA A 1 85 ? 2.253 -2.000 -1.123 1.00 92.12 85 ALA A CA 1
ATOM 731 C C . ALA A 1 85 ? 0.987 -1.394 -0.519 1.00 92.12 85 ALA A C 1
ATOM 733 O O . ALA A 1 85 ? 0.991 -0.939 0.627 1.00 92.12 85 ALA A O 1
ATOM 734 N N . SER A 1 86 ? -0.111 -1.465 -1.265 1.00 92.75 86 SER A N 1
ATOM 735 C CA . SER A 1 86 ? -1.407 -0.949 -0.828 1.00 92.75 86 SER A CA 1
ATOM 736 C C . SER A 1 86 ? -1.932 -1.707 0.400 1.00 92.75 86 SER A C 1
ATOM 738 O O . SER A 1 86 ? -2.443 -1.102 1.339 1.00 92.75 86 SER A O 1
ATOM 740 N N . ASP A 1 87 ? -1.738 -3.024 0.440 1.00 93.19 87 ASP A N 1
ATOM 741 C CA . ASP A 1 87 ? -2.120 -3.898 1.549 1.00 93.19 87 ASP A CA 1
ATOM 742 C C . ASP A 1 87 ? -1.370 -3.563 2.856 1.00 93.19 87 ASP A C 1
ATOM 744 O O . ASP A 1 87 ? -1.981 -3.473 3.928 1.00 93.19 87 ASP A O 1
ATOM 748 N N . MET A 1 88 ? -0.065 -3.274 2.777 1.00 92.00 88 MET A N 1
ATOM 749 C CA . MET A 1 88 ? 0.704 -2.805 3.938 1.00 92.00 88 MET A CA 1
ATOM 750 C C . MET A 1 88 ? 0.262 -1.418 4.411 1.00 92.00 88 MET A C 1
ATOM 752 O O . MET A 1 88 ? 0.134 -1.194 5.617 1.00 92.00 88 MET A O 1
ATOM 756 N N . GLN A 1 89 ? -0.026 -0.499 3.487 1.00 92.38 89 GLN A N 1
ATOM 757 C CA . GLN A 1 89 ? -0.532 0.836 3.821 1.00 92.38 89 GLN A CA 1
ATOM 758 C C . GLN A 1 89 ? -1.881 0.747 4.551 1.00 92.38 89 GLN A C 1
ATOM 760 O O . GLN A 1 89 ? -2.039 1.320 5.630 1.00 92.38 89 GLN A O 1
ATOM 765 N N . MET A 1 90 ? -2.829 -0.043 4.036 1.00 91.31 90 MET A N 1
ATOM 766 C CA . MET A 1 90 ? -4.121 -0.278 4.698 1.00 91.31 90 MET A CA 1
ATOM 767 C C . MET A 1 90 ? -3.952 -0.906 6.087 1.00 91.31 90 MET A C 1
ATOM 769 O O . MET A 1 90 ? -4.680 -0.561 7.023 1.00 91.31 90 MET A O 1
ATOM 773 N N . TYR A 1 91 ? -2.961 -1.785 6.261 1.00 91.88 91 TYR A N 1
ATOM 774 C CA . TYR A 1 91 ? -2.677 -2.357 7.573 1.00 91.88 91 TYR A CA 1
ATOM 775 C C . TYR A 1 91 ? -2.194 -1.323 8.588 1.00 91.88 91 TYR A C 1
ATOM 777 O O . TYR A 1 91 ? -2.654 -1.322 9.729 1.00 91.88 91 TYR A O 1
ATOM 785 N N . ILE A 1 92 ? -1.312 -0.411 8.174 1.00 91.44 92 ILE A N 1
ATOM 786 C CA . ILE A 1 92 ? -0.829 0.692 9.018 1.00 91.44 92 ILE A CA 1
ATOM 787 C C . ILE A 1 92 ? -1.987 1.606 9.443 1.00 91.44 92 ILE A C 1
ATOM 789 O O . ILE A 1 92 ? -2.017 2.074 10.580 1.00 91.44 92 ILE A O 1
ATOM 793 N N . PHE A 1 93 ? -2.977 1.819 8.572 1.00 90.56 93 PHE A N 1
ATOM 794 C CA . PHE A 1 93 ? -4.165 2.621 8.883 1.00 90.56 93 PHE A CA 1
ATOM 795 C C . PHE A 1 93 ? -5.252 1.872 9.671 1.00 90.56 93 PHE A C 1
ATOM 797 O O . PHE A 1 93 ? -6.196 2.490 10.164 1.00 90.56 93 PHE A O 1
ATOM 804 N N . THR A 1 94 ? -5.11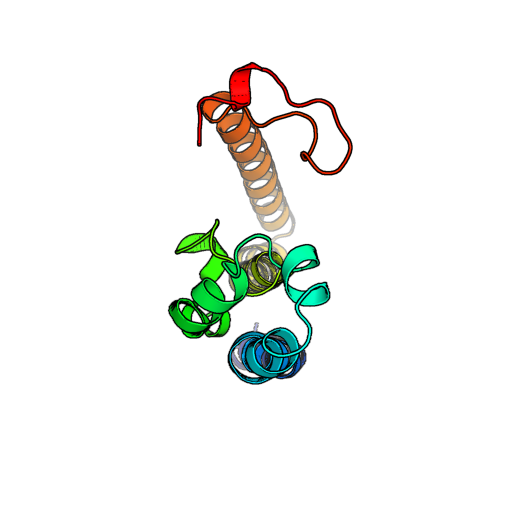7 0.560 9.874 1.00 91.00 94 THR A N 1
ATOM 805 C CA . THR A 1 94 ? -6.114 -0.264 10.579 1.00 91.00 94 THR A CA 1
ATOM 806 C C . THR A 1 94 ? -6.464 0.225 12.002 1.00 91.00 94 THR A C 1
ATOM 808 O O . THR A 1 94 ? -7.646 0.183 12.359 1.00 91.00 94 THR A O 1
ATOM 811 N N . PRO A 1 95 ? -5.537 0.752 12.834 1.00 87.69 95 PRO A N 1
ATOM 812 C CA . PRO A 1 95 ? -5.886 1.285 14.153 1.00 87.69 95 PRO A CA 1
ATOM 813 C C . PRO A 1 95 ? -6.861 2.460 14.107 1.00 87.69 95 PRO A C 1
ATOM 815 O O . PRO A 1 95 ? -7.637 2.619 15.044 1.00 87.69 95 PRO A O 1
ATOM 818 N N . ILE A 1 96 ? -6.868 3.252 13.029 1.00 87.50 96 ILE A N 1
ATOM 819 C CA . ILE A 1 96 ? -7.808 4.374 12.869 1.00 87.50 96 ILE A CA 1
ATOM 820 C C . ILE A 1 96 ? -9.251 3.865 12.822 1.00 87.50 96 ILE A C 1
ATOM 822 O O . ILE A 1 96 ? -10.159 4.554 13.272 1.00 87.50 96 ILE A O 1
ATOM 826 N N . LEU A 1 97 ? -9.466 2.640 12.341 1.00 88.50 97 LEU A N 1
ATOM 827 C CA . LEU A 1 97 ? -10.781 2.005 12.332 1.00 88.50 97 LEU A CA 1
ATOM 828 C C . LEU A 1 97 ? -11.036 1.213 13.622 1.00 88.50 97 LEU A C 1
ATOM 830 O O . LEU A 1 97 ? -12.110 1.318 14.214 1.00 88.50 97 LEU A O 1
ATOM 834 N N . LEU A 1 98 ? -10.048 0.441 14.089 1.00 89.50 98 LEU A N 1
ATOM 835 C CA . LEU A 1 98 ? -10.224 -0.459 15.234 1.00 89.50 98 LEU A CA 1
ATOM 836 C C . LEU A 1 98 ? -10.297 0.265 16.583 1.00 89.50 98 LEU A C 1
ATOM 838 O O . LEU A 1 98 ? -11.063 -0.155 17.450 1.00 89.50 98 LEU A O 1
ATOM 842 N N . ILE A 1 99 ? -9.522 1.335 16.783 1.00 90.75 99 ILE A N 1
ATOM 843 C CA . ILE A 1 99 ? -9.486 2.056 18.062 1.00 90.75 99 ILE A CA 1
ATOM 844 C C . ILE A 1 99 ? -10.839 2.731 18.344 1.00 90.75 99 ILE A C 1
ATOM 846 O O . ILE A 1 99 ? -11.414 2.452 19.398 1.00 90.75 99 ILE A O 1
ATOM 850 N N . PRO A 1 100 ? -11.415 3.553 17.442 1.00 89.44 100 PRO A N 1
ATOM 851 C CA . PRO A 1 100 ? -12.709 4.185 17.700 1.00 89.44 100 PRO A CA 1
ATOM 852 C C . PRO A 1 100 ? -13.841 3.172 17.858 1.00 89.44 100 PRO A C 1
ATOM 854 O O . PRO A 1 100 ? -14.714 3.369 18.699 1.00 89.44 100 PRO A O 1
ATOM 857 N N . LEU A 1 101 ? -13.798 2.067 17.106 1.00 90.75 101 LEU A N 1
ATOM 858 C CA . LEU A 1 101 ? -14.777 0.986 17.211 1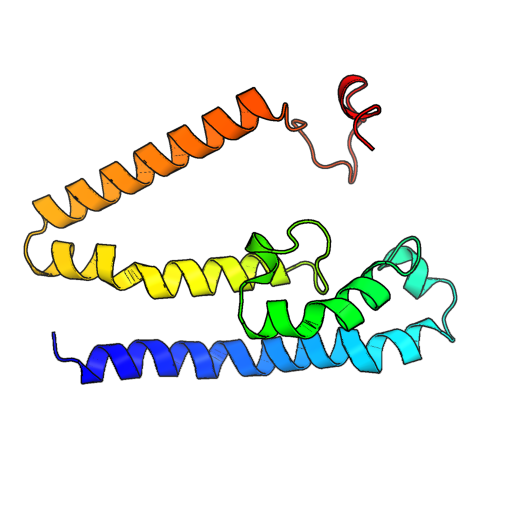.00 90.75 101 LEU A CA 1
ATOM 859 C C . LEU A 1 101 ? -14.729 0.285 18.576 1.00 90.75 101 LEU A C 1
ATOM 861 O O . LEU A 1 101 ? -15.777 -0.068 19.116 1.00 90.75 101 LEU A O 1
ATOM 865 N N . ALA A 1 102 ? -13.532 0.118 19.148 1.00 89.62 102 ALA A N 1
ATOM 866 C CA . ALA A 1 102 ? -13.350 -0.452 20.480 1.00 89.62 102 ALA A CA 1
ATOM 867 C C . ALA A 1 102 ? -13.861 0.476 21.597 1.00 89.62 102 ALA A C 1
ATOM 869 O O . ALA A 1 102 ? -14.324 -0.015 22.625 1.00 89.62 102 ALA A O 1
ATOM 870 N N . PHE A 1 103 ? -13.800 1.798 21.403 1.00 90.19 103 PHE A N 1
ATOM 871 C CA . PHE A 1 103 ? -14.318 2.773 22.369 1.00 90.19 103 PHE A CA 1
ATOM 872 C C . PHE A 1 103 ? -15.835 2.957 22.272 1.00 90.19 103 PHE A C 1
ATOM 874 O O . PHE A 1 103 ? -16.526 2.950 23.288 1.00 90.19 103 PHE A O 1
ATOM 881 N N . ASN A 1 104 ? -16.363 3.138 21.061 1.00 92.31 104 ASN A N 1
ATOM 882 C CA . ASN A 1 104 ? -17.790 3.306 20.826 1.00 92.31 104 ASN A CA 1
ATOM 883 C C . ASN A 1 104 ? -18.166 2.755 19.448 1.00 92.31 104 ASN A C 1
ATOM 885 O O . ASN 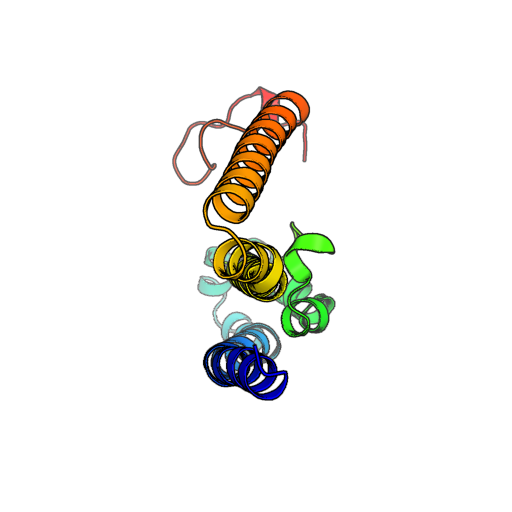A 1 104 ? -17.722 3.253 18.412 1.00 92.31 104 ASN A O 1
ATOM 889 N N . LYS A 1 105 ? -19.065 1.767 19.442 1.00 91.62 105 LYS A N 1
ATOM 890 C CA . LYS A 1 105 ? -19.543 1.111 18.221 1.00 91.62 105 LYS A CA 1
ATOM 891 C C . LYS A 1 105 ? -20.113 2.109 17.209 1.00 91.62 105 LYS A C 1
ATOM 893 O O . LYS A 1 105 ? -19.810 1.999 16.028 1.00 91.62 105 LYS A O 1
ATOM 898 N N . PHE A 1 106 ? -20.880 3.102 17.662 1.00 92.94 106 PHE A N 1
ATOM 899 C CA . PHE A 1 106 ? -21.472 4.109 16.777 1.00 92.94 106 PHE A CA 1
ATOM 900 C C . PHE A 1 106 ? -20.417 5.027 16.158 1.00 92.94 106 PHE A C 1
ATOM 902 O O . PHE A 1 106 ? -20.499 5.336 14.973 1.00 92.94 106 PHE A O 1
ATOM 909 N N . LEU A 1 107 ? -19.397 5.411 16.933 1.00 93.19 107 LEU A N 1
ATOM 910 C CA . LEU A 1 107 ? -18.293 6.230 16.433 1.00 93.19 107 LEU A CA 1
ATOM 911 C C . LEU A 1 107 ? -17.467 5.465 15.393 1.00 93.19 107 LEU A C 1
ATOM 913 O O . LEU A 1 107 ? -17.193 5.995 14.320 1.00 93.19 107 LEU A O 1
ATOM 917 N N . GLY A 1 108 ? -17.112 4.210 15.685 1.00 92.19 108 GLY A N 1
ATOM 918 C CA . GLY A 1 108 ? -16.370 3.364 14.749 1.00 92.19 108 GLY A CA 1
ATOM 919 C C . GLY A 1 108 ? -17.129 3.115 13.446 1.00 92.19 108 GLY A C 1
ATOM 920 O O . GLY A 1 108 ? -16.551 3.258 12.371 1.00 92.19 108 GLY A O 1
ATOM 921 N N . VAL A 1 109 ? -18.431 2.816 13.525 1.00 94.31 109 VAL A N 1
ATOM 922 C CA . VAL A 1 109 ? -19.284 2.648 12.334 1.00 94.31 109 VAL A CA 1
ATOM 923 C C . VAL A 1 109 ? -19.408 3.958 11.553 1.00 94.31 109 VAL A C 1
ATOM 925 O O . VAL A 1 109 ? -19.314 3.934 10.328 1.00 94.31 109 VAL A O 1
ATOM 928 N N . GLY A 1 110 ? -19.549 5.099 12.234 1.00 95.25 110 GLY A N 1
ATOM 929 C CA . GLY A 1 110 ? -19.589 6.413 11.588 1.00 95.25 110 GLY A CA 1
ATOM 930 C C . GLY A 1 110 ? -18.307 6.732 10.813 1.00 95.25 110 GLY A C 1
ATOM 931 O O . GLY A 1 110 ? -18.375 7.137 9.654 1.00 95.25 110 GLY A O 1
ATOM 932 N N . ILE A 1 111 ? -17.136 6.483 11.410 1.00 93.75 111 ILE A N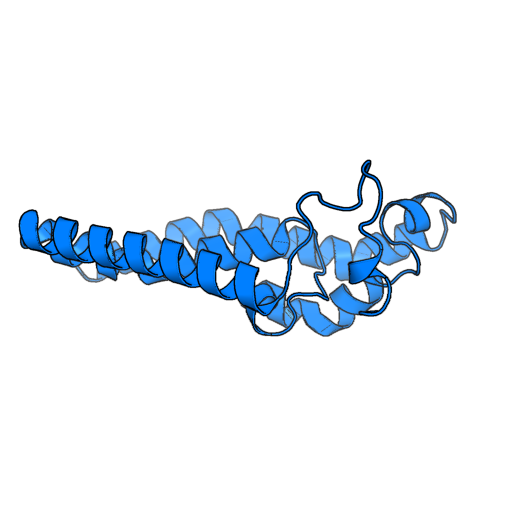 1
ATOM 933 C CA . ILE A 1 111 ? -15.834 6.676 10.749 1.00 93.75 111 ILE A CA 1
ATOM 934 C C . ILE A 1 111 ? -15.676 5.716 9.564 1.00 93.75 111 ILE A C 1
ATOM 936 O O . ILE A 1 111 ? -15.262 6.140 8.487 1.00 93.75 111 ILE A O 1
ATOM 940 N N . ALA A 1 112 ? -16.042 4.442 9.726 1.00 93.19 112 ALA A N 1
ATOM 941 C CA . ALA A 1 112 ? -15.975 3.465 8.642 1.00 93.19 112 ALA A CA 1
ATOM 942 C C . ALA A 1 112 ? -16.883 3.853 7.462 1.00 93.19 112 ALA A C 1
ATOM 944 O O . ALA A 1 112 ? -16.448 3.799 6.312 1.00 93.19 112 ALA A O 1
ATOM 945 N N . ALA A 1 113 ? -18.112 4.303 7.738 1.00 95.19 113 ALA A N 1
ATOM 946 C CA . ALA A 1 113 ? -19.039 4.784 6.716 1.00 95.19 113 ALA A CA 1
ATOM 947 C C . ALA A 1 113 ? -18.495 6.025 5.993 1.00 95.19 113 ALA A C 1
ATOM 949 O O . ALA A 1 113 ? -18.562 6.097 4.767 1.00 95.19 113 ALA A O 1
ATOM 950 N N . LEU A 1 114 ? -17.901 6.969 6.729 1.00 95.31 114 LEU A N 1
ATOM 951 C CA . LEU A 1 114 ? -17.279 8.157 6.146 1.00 95.31 114 LEU A CA 1
ATOM 952 C C . LEU A 1 114 ? -16.127 7.789 5.202 1.00 95.31 114 LEU A C 1
ATOM 954 O O . LEU A 1 114 ? -16.087 8.274 4.074 1.00 95.31 114 LEU A O 1
ATOM 958 N N . VAL A 1 115 ? -15.218 6.910 5.636 1.00 93.50 115 VAL A N 1
ATOM 959 C CA . VAL A 1 115 ? -14.094 6.437 4.809 1.00 93.50 115 VAL A CA 1
ATOM 960 C C . VAL A 1 115 ? -14.600 5.706 3.565 1.00 93.50 115 VAL A C 1
ATOM 962 O O . VAL A 1 115 ? -14.078 5.918 2.471 1.00 93.50 115 VAL A O 1
ATOM 965 N N . PHE A 1 116 ? -15.644 4.888 3.705 1.00 93.94 116 PHE A N 1
ATOM 966 C CA . PHE A 1 116 ? -16.252 4.171 2.587 1.00 93.94 116 PHE A CA 1
ATOM 967 C C . PHE A 1 116 ? -16.863 5.124 1.550 1.00 93.94 116 PHE A C 1
ATOM 969 O O . PHE A 1 116 ? -16.563 5.020 0.361 1.00 93.94 116 PHE A O 1
ATOM 976 N N . ILE A 1 117 ? -17.652 6.108 1.994 1.00 97.12 117 ILE A N 1
ATOM 977 C CA . ILE A 1 117 ? -18.243 7.126 1.112 1.00 97.12 117 ILE A CA 1
ATOM 978 C C . ILE A 1 117 ? -17.146 7.961 0.440 1.00 97.12 117 ILE A C 1
ATOM 980 O O . ILE A 1 117 ? -17.213 8.201 -0.765 1.00 97.12 117 ILE A O 1
ATOM 984 N N . ALA A 1 118 ? -16.113 8.362 1.187 1.00 95.69 118 ALA A N 1
ATOM 985 C CA . ALA A 1 118 ? -14.981 9.105 0.641 1.00 95.69 118 ALA A CA 1
ATOM 986 C C . ALA A 1 118 ? -14.231 8.299 -0.433 1.00 95.69 118 ALA A C 1
ATOM 988 O O . ALA A 1 118 ? -13.867 8.852 -1.469 1.00 95.69 118 ALA A O 1
ATOM 989 N N . SER A 1 119 ? -14.049 6.991 -0.228 1.00 93.62 119 SER A N 1
ATOM 990 C CA . SER A 1 119 ? -13.431 6.099 -1.214 1.00 93.62 119 SER A CA 1
ATOM 991 C C . SER A 1 119 ? -14.257 6.004 -2.499 1.00 93.62 119 SER A C 1
ATOM 993 O O . SER A 1 119 ? -13.702 6.129 -3.592 1.00 93.62 119 SER A O 1
ATOM 995 N N . ILE A 1 120 ? -15.581 5.850 -2.388 1.00 95.75 120 ILE A N 1
ATOM 996 C CA . ILE A 1 120 ? -16.480 5.840 -3.551 1.00 95.75 120 ILE A CA 1
ATOM 997 C C . ILE A 1 120 ? -16.390 7.171 -4.300 1.00 95.75 120 ILE A C 1
ATOM 999 O O . ILE A 1 120 ? -16.171 7.181 -5.509 1.00 95.75 120 ILE A O 1
ATOM 1003 N N . ALA A 1 121 ? -16.507 8.292 -3.585 1.00 96.31 121 ALA A N 1
ATOM 1004 C CA . ALA A 1 121 ? -16.448 9.620 -4.185 1.00 96.31 121 ALA A CA 1
ATOM 1005 C C . ALA A 1 121 ? -15.108 9.871 -4.895 1.00 96.31 121 ALA A C 1
ATOM 1007 O O . ALA A 1 121 ? -15.097 10.388 -6.010 1.00 96.31 121 ALA A O 1
ATOM 1008 N N . ALA A 1 122 ? -13.990 9.456 -4.290 1.00 93.50 122 ALA A N 1
ATOM 1009 C CA . ALA A 1 122 ? -12.666 9.576 -4.888 1.00 93.50 122 ALA A CA 1
ATOM 1010 C C . ALA A 1 122 ? -12.540 8.746 -6.174 1.00 93.50 122 ALA A C 1
ATOM 1012 O O . ALA A 1 122 ? -12.079 9.273 -7.182 1.00 93.50 122 ALA A O 1
ATOM 1013 N N . ASN A 1 123 ? -12.997 7.488 -6.172 1.00 90.81 123 ASN A N 1
ATOM 1014 C CA . ASN A 1 123 ? -12.979 6.638 -7.369 1.00 90.81 123 ASN A CA 1
ATOM 1015 C C . ASN A 1 123 ? -13.858 7.204 -8.491 1.00 90.81 123 ASN A C 1
ATOM 1017 O O . ASN A 1 123 ? -13.462 7.225 -9.652 1.00 90.81 123 ASN A O 1
ATOM 1021 N N . ILE A 1 124 ? -15.042 7.712 -8.152 1.00 91.94 124 ILE A N 1
ATOM 1022 C CA . ILE A 1 124 ? -15.918 8.358 -9.131 1.00 91.94 124 ILE A CA 1
ATOM 1023 C C . ILE A 1 124 ? -15.226 9.598 -9.717 1.00 91.94 124 ILE A C 1
ATOM 1025 O O . ILE A 1 124 ? -15.178 9.765 -10.935 1.00 91.94 124 ILE A O 1
ATOM 1029 N N . ALA A 1 125 ? -14.640 10.447 -8.869 1.00 93.19 125 ALA A N 1
ATOM 1030 C CA . ALA A 1 125 ? -13.941 11.650 -9.308 1.00 93.19 125 ALA A CA 1
ATOM 1031 C C . ALA A 1 125 ? -12.737 11.339 -10.212 1.00 93.19 125 ALA A C 1
ATOM 1033 O O . ALA A 1 125 ? -12.521 12.041 -11.203 1.00 93.19 125 ALA A O 1
ATOM 1034 N N . THR A 1 126 ? -11.964 10.288 -9.914 1.00 88.19 126 THR A N 1
ATOM 1035 C CA . THR A 1 126 ? -10.828 9.892 -10.757 1.00 88.19 126 THR A CA 1
ATOM 1036 C C . THR A 1 126 ? -11.288 9.360 -12.109 1.00 88.19 126 THR A C 1
ATOM 1038 O O . THR A 1 126 ? -10.690 9.735 -13.114 1.00 88.19 126 THR A O 1
ATOM 1041 N N . VAL A 1 127 ? -12.376 8.585 -12.168 1.00 87.75 127 VAL A N 1
ATOM 1042 C CA . VAL A 1 127 ? -12.971 8.120 -13.435 1.00 87.75 127 VAL A CA 1
ATOM 1043 C C . VAL A 1 127 ? -13.442 9.294 -14.294 1.00 87.75 127 VAL A C 1
ATOM 1045 O O . VAL A 1 127 ? -13.090 9.358 -15.470 1.00 87.75 127 VAL A O 1
ATOM 1048 N N . TYR A 1 128 ? -14.165 10.259 -13.716 1.00 87.81 128 TYR A N 1
ATOM 1049 C CA . TYR A 1 128 ? -14.626 11.440 -14.460 1.00 87.81 128 TYR A CA 1
ATOM 1050 C C . TYR A 1 128 ? -13.478 12.325 -14.955 1.00 87.81 128 TYR A C 1
ATOM 1052 O O . TYR A 1 128 ? -13.582 12.927 -16.020 1.00 87.81 128 TYR A O 1
ATOM 1060 N N . LYS A 1 129 ? -12.382 12.421 -14.194 1.00 89.56 129 LYS A N 1
ATOM 1061 C CA . LYS A 1 129 ? -11.230 13.250 -14.568 1.00 89.56 129 LYS A CA 1
ATOM 1062 C C . LYS A 1 129 ? -10.347 12.579 -15.621 1.00 89.56 129 LYS A C 1
ATOM 1064 O O . LYS A 1 129 ? -9.938 13.234 -16.575 1.00 89.56 129 LYS A O 1
ATOM 1069 N N . HIS A 1 130 ? -10.039 11.297 -15.438 1.00 82.62 130 HIS A N 1
ATOM 1070 C CA . HIS A 1 130 ? -9.040 10.580 -16.236 1.00 82.62 130 HIS A CA 1
ATOM 1071 C C . HIS A 1 130 ? -9.633 9.737 -17.369 1.00 82.62 130 HIS A C 1
ATOM 1073 O O . HIS A 1 130 ? -8.866 9.174 -18.139 1.00 82.62 130 HIS A O 1
ATOM 1079 N N . HIS A 1 131 ? -10.965 9.675 -17.498 1.00 80.44 131 HIS A N 1
ATOM 1080 C CA . HIS A 1 131 ? -11.659 8.957 -18.574 1.00 80.44 131 HIS A CA 1
ATOM 1081 C C . HIS A 1 131 ? -11.137 7.523 -18.756 1.00 80.44 131 HIS A C 1
ATOM 1083 O O . HIS A 1 131 ? -10.809 7.102 -19.863 1.00 80.44 131 HIS A O 1
ATOM 1089 N N . TYR A 1 132 ? -11.024 6.780 -17.650 1.00 74.25 132 TYR A N 1
ATOM 1090 C CA . TYR A 1 132 ? -10.480 5.425 -17.690 1.00 74.25 132 TYR A CA 1
ATOM 1091 C C . TYR A 1 132 ? -11.307 4.510 -18.610 1.00 74.25 132 TYR A C 1
ATOM 1093 O O . TYR A 1 132 ? -12.542 4.562 -18.567 1.00 74.25 132 TYR A O 1
ATOM 1101 N N . PRO A 1 133 ? -10.652 3.654 -19.416 1.00 69.12 133 PRO A N 1
ATOM 1102 C CA . PRO A 1 133 ? -11.348 2.731 -20.302 1.00 69.12 133 PRO A CA 1
ATOM 1103 C C . PRO A 1 133 ? -12.146 1.697 -19.496 1.00 69.12 133 PRO A C 1
ATOM 1105 O O . PRO A 1 133 ? -11.723 1.240 -18.435 1.00 69.12 133 PRO A O 1
ATOM 1108 N N . LEU A 1 134 ? -13.307 1.299 -20.026 1.00 65.25 134 LEU A N 1
ATOM 1109 C CA . LEU A 1 134 ? -14.215 0.324 -19.400 1.00 65.25 134 LEU A CA 1
ATOM 1110 C C . LEU A 1 134 ? -13.618 -1.094 -19.321 1.00 65.25 134 LEU A C 1
ATOM 1112 O O . LEU A 1 134 ? -14.103 -1.929 -18.558 1.00 65.25 134 LEU A O 1
ATOM 1116 N N . THR A 1 135 ? -12.573 -1.370 -20.103 1.00 61.94 135 THR A N 1
ATOM 1117 C CA . THR A 1 135 ? -11.893 -2.665 -20.187 1.00 61.94 135 THR A CA 1
ATOM 1118 C C . THR A 1 135 ? -10.384 -2.476 -20.217 1.00 61.94 135 THR A C 1
ATOM 1120 O O . THR A 1 135 ? -9.883 -1.616 -20.939 1.00 61.94 135 THR A O 1
ATOM 1123 N N . SER A 1 136 ? -9.651 -3.312 -19.477 1.00 57.84 136 SER A N 1
ATOM 1124 C CA . SER A 1 136 ? -8.204 -3.431 -19.641 1.00 57.84 136 SER A CA 1
ATOM 1125 C C . SER A 1 136 ? -7.892 -4.031 -21.014 1.00 57.84 136 SER A C 1
ATOM 1127 O O . SER A 1 136 ? -8.563 -4.955 -21.474 1.00 57.84 136 SER A O 1
ATOM 1129 N N . GLU A 1 137 ? -6.865 -3.502 -21.674 1.00 57.97 137 GLU A N 1
ATOM 1130 C CA . GLU A 1 137 ? -6.491 -3.761 -23.076 1.00 57.97 137 GLU A CA 1
ATOM 1131 C C . GLU A 1 137 ? -6.098 -5.216 -23.403 1.00 57.97 137 GLU A C 1
ATOM 1133 O O . GLU A 1 137 ? -5.642 -5.503 -24.504 1.00 57.97 137 GLU A O 1
ATOM 1138 N N . PHE A 1 138 ? -6.256 -6.159 -22.471 1.00 57.88 138 PHE A N 1
ATOM 1139 C CA . PHE A 1 138 ? -5.715 -7.508 -22.610 1.00 57.88 138 PHE A CA 1
ATOM 1140 C C . PHE A 1 138 ? -6.423 -8.344 -23.695 1.00 57.88 138 PHE A C 1
ATOM 1142 O O . PHE A 1 138 ? -5.775 -9.166 -24.333 1.00 57.88 138 PHE A O 1
ATOM 1149 N N . LEU A 1 139 ? -7.732 -8.150 -23.924 1.00 55.69 139 LEU A N 1
ATOM 1150 C CA . LEU A 1 139 ? -8.522 -8.905 -24.923 1.00 55.69 139 LEU A CA 1
ATOM 1151 C C . LEU A 1 139 ? -9.671 -8.097 -25.574 1.00 55.69 139 LEU A C 1
ATOM 1153 O O . LEU A 1 139 ? -10.493 -8.670 -26.288 1.00 55.69 139 LEU A O 1
ATOM 1157 N N . GLY A 1 140 ? -9.776 -6.791 -25.307 1.00 61.72 140 GLY A N 1
ATOM 1158 C CA . GLY A 1 140 ? -10.900 -5.948 -25.738 1.00 61.72 140 GLY A CA 1
ATOM 1159 C C . GLY A 1 140 ? -10.525 -4.925 -26.820 1.00 61.72 140 GLY A C 1
ATOM 1160 O O . GLY A 1 140 ? -9.356 -4.553 -26.918 1.00 61.72 140 GLY A O 1
ATOM 1161 N N . PRO A 1 141 ? -11.490 -4.434 -27.624 1.00 56.62 141 PRO A N 1
ATOM 1162 C CA . PRO A 1 141 ? -11.256 -3.322 -28.545 1.00 56.62 141 PRO A CA 1
ATOM 1163 C C . PRO A 1 141 ? -10.788 -2.070 -27.786 1.00 56.62 141 PRO A C 1
ATOM 1165 O O . PRO A 1 141 ? -11.415 -1.687 -26.798 1.00 56.62 141 PRO A O 1
ATOM 1168 N N . ARG A 1 142 ? -9.712 -1.421 -28.252 1.00 59.66 142 ARG A N 1
ATOM 1169 C CA . ARG A 1 142 ? -9.268 -0.116 -27.730 1.00 59.66 142 ARG A CA 1
ATOM 1170 C C . ARG A 1 142 ? -10.316 0.954 -28.036 1.00 59.66 142 ARG A C 1
ATOM 1172 O O . ARG A 1 142 ? -10.791 1.048 -29.169 1.00 59.66 142 ARG A O 1
ATOM 1179 N N . ASP A 1 143 ? -10.652 1.769 -27.038 1.00 61.91 143 ASP A N 1
ATOM 1180 C CA . ASP A 1 143 ? -11.454 2.973 -27.256 1.00 61.91 143 ASP A CA 1
ATOM 1181 C C . ASP A 1 143 ? -10.595 3.989 -28.036 1.00 61.91 143 ASP A C 1
ATOM 1183 O O . ASP A 1 143 ? -9.471 4.284 -27.618 1.00 61.91 143 ASP A O 1
ATOM 1187 N N . PRO A 1 144 ? -11.062 4.531 -29.174 1.00 61.84 144 PRO A N 1
ATOM 1188 C CA . PRO A 1 144 ? -10.284 5.480 -29.966 1.00 61.84 144 PRO A CA 1
ATOM 1189 C C . PRO A 1 144 ? -9.845 6.721 -29.174 1.00 61.84 144 PRO A C 1
ATOM 1191 O O . PRO A 1 144 ? -8.811 7.296 -29.504 1.00 61.84 144 PRO A O 1
ATOM 1194 N N . LYS A 1 145 ? -10.557 7.103 -28.102 1.00 61.59 145 LYS A N 1
ATOM 1195 C CA . LYS A 1 145 ? -10.215 8.270 -27.265 1.00 61.59 145 LYS A CA 1
ATOM 1196 C C . LYS A 1 145 ? -8.988 8.082 -26.366 1.00 61.59 145 LYS A C 1
ATOM 1198 O O . LYS A 1 145 ? -8.488 9.068 -25.835 1.00 61.59 145 LYS A O 1
ATOM 1203 N N . THR A 1 146 ? -8.517 6.851 -26.166 1.00 57.28 146 THR A N 1
ATOM 1204 C CA . THR A 1 146 ? -7.347 6.557 -25.319 1.00 57.28 146 THR A CA 1
ATOM 1205 C C . THR A 1 146 ? -6.043 6.405 -26.107 1.00 57.28 146 THR A C 1
ATOM 1207 O O . THR A 1 146 ? -4.990 6.292 -25.495 1.00 57.28 146 THR A O 1
ATOM 1210 N N . THR A 1 147 ? -6.095 6.443 -27.444 1.00 54.53 147 THR A N 1
ATOM 1211 C CA . THR A 1 147 ? -4.933 6.235 -28.335 1.00 54.53 147 THR A CA 1
ATOM 1212 C C . THR A 1 147 ? -3.939 7.404 -28.330 1.00 54.53 147 THR A C 1
ATOM 1214 O O . THR A 1 147 ? -2.765 7.203 -28.605 1.00 54.53 147 THR A O 1
ATOM 1217 N N . ASP A 1 148 ? -4.393 8.614 -27.990 1.00 49.56 148 ASP A N 1
ATOM 1218 C CA . ASP A 1 148 ? -3.593 9.848 -28.073 1.00 49.56 148 ASP A CA 1
ATOM 1219 C C . ASP A 1 148 ? -2.946 10.257 -26.731 1.00 49.56 148 ASP A C 1
ATOM 1221 O O . ASP A 1 148 ? -2.442 11.372 -26.599 1.00 49.56 148 ASP A O 1
ATOM 1225 N N . MET A 1 149 ? -3.019 9.400 -25.704 1.00 53.12 149 MET A N 1
ATOM 1226 C CA . MET A 1 149 ? -2.520 9.682 -24.346 1.00 53.12 149 MET A CA 1
ATOM 1227 C C . MET A 1 149 ? -1.188 8.980 -24.002 1.00 53.12 149 MET A C 1
ATOM 1229 O O . MET A 1 149 ? -0.784 9.020 -22.838 1.00 53.12 149 MET A O 1
ATOM 1233 N N . GLU A 1 150 ? -0.525 8.355 -24.983 1.00 38.81 150 GLU A N 1
ATOM 1234 C CA . GLU A 1 150 ? 0.836 7.785 -24.870 1.00 38.81 150 GLU A CA 1
ATOM 1235 C C . GLU A 1 150 ? 1.932 8.792 -25.257 1.00 38.81 150 GLU A C 1
ATOM 1237 O O . GLU A 1 150 ? 1.768 9.506 -26.274 1.00 38.81 150 GLU A O 1
#

pLDDT: mean 81.49, std 14.16, range [38.81, 97.12]

Secondary structure (DSSP, 8-state):
--HHHHHHHHHHHHHHHHHHHHHHHHIIIIIHHHHHHH-TTHHHHHSGGGHHHHHHHHHHHHHHTT-HHHH-TT--SSTTHHHHHHHHHHHHHHHHHHHHHHH-HHHHHHHHHHHHHHHHHHHHHHHHHH---SS-TTSSPPPGGGTT--

Radius of gyration: 19.96 Å; chains: 1; bounding box: 42×30×55 Å

Organism: NCBI:txid290746

Foldseek 3Di:
DDPVVVVCLLVVVCVVPLPVQLVVLVCLAPVVVVVCVVVVPVCCVVDVPNLLNVLSNVCVVCLSVLNCCPPPVPRDNDPCSVVVSVVSVVSVCVCVLVVLCVVPVVRSVVVVVVVVVVVVVVVVVCCVVVVDDPDDPPPDDDDPVCPPVD

InterPro domains:
  IPR002656 Acyltransferase 3 domain [PF01757] (3-132)
  IPR052728 Oxygen and lipid transport regulator [PTHR11161] (2-135)

Sequence (150 aa):
MSPQAWVLFYLHRFIRLSPPYFLMIAFYTWVFPLLTFESGNMATFLSPNNQLNFFCRQHWWTHLLYINNLVHPNEQCFGPGWYLASDMQMYIFTPILLIPLAFNKFLGVGIAALVFIASIAANIATVYKHHYPLTSEFLGPRDPKTTDME